Protein AF-A0A933UP41-F1 (afdb_monomer)

Foldseek 3Di:
DDPDDCVDPVNVVVLLVVLLVQLCVLVPDDPVLVVVVVVDPSVVSVCSNVVSVPDPDPCVSVVSVCCVPPPVVVVVVSVVVSVVVVVVVVVVVVVVVPPDPPDD

Secondary structure (DSSP, 8-state):
-----TTSHHHHHHHHHHHHHHHHHGGGS-HHHHTTSTTS-HHHHHHHHHHHHH---TTHHHHHHHIIIIIHHHHHHHHHHHHHHHHHHHHHHHHHHT------

Radius of gyration: 19.77 Å; Cα contacts (8 Å, |Δi|>4): 43; chains: 1; bounding box: 64×24×57 Å

Structure (mmCIF, N/CA/C/O backbone):
data_AF-A0A933UP41-F1
#
_entry.id   AF-A0A933UP41-F1
#
loop_
_atom_site.group_PDB
_atom_site.id
_atom_site.type_symbol
_atom_site.label_atom_id
_atom_site.label_alt_id
_atom_site.label_comp_id
_atom_site.label_asym_id
_atom_site.label_entity_id
_atom_site.label_seq_id
_atom_site.pdbx_PDB_ins_code
_atom_site.Cartn_x
_atom_site.Cartn_y
_atom_site.Cartn_z
_atom_site.occupancy
_atom_site.B_iso_or_equiv
_atom_site.auth_seq_id
_atom_site.auth_comp_id
_atom_site.auth_asym_id
_atom_site.auth_atom_id
_atom_site.pdbx_PDB_model_num
ATOM 1 N N . MET A 1 1 ? -2.587 -12.832 -28.072 1.00 52.19 1 MET A N 1
ATOM 2 C CA . MET A 1 1 ? -1.433 -11.907 -28.053 1.00 52.19 1 MET A CA 1
ATOM 3 C C . MET A 1 1 ? -1.112 -11.597 -26.601 1.00 52.19 1 MET A C 1
ATOM 5 O O . MET A 1 1 ? -2.021 -11.198 -25.883 1.00 52.19 1 MET A O 1
ATOM 9 N N . ALA A 1 2 ? 0.114 -11.861 -26.146 1.00 70.81 2 ALA A N 1
ATOM 10 C CA . ALA A 1 2 ? 0.542 -11.479 -24.800 1.00 70.81 2 ALA A CA 1
ATOM 11 C C . ALA A 1 2 ? 0.808 -9.968 -24.786 1.00 70.81 2 ALA A C 1
ATOM 13 O O . ALA A 1 2 ? 1.433 -9.463 -25.714 1.00 70.81 2 ALA A O 1
ATOM 14 N N . ARG A 1 3 ? 0.304 -9.250 -23.774 1.00 70.38 3 ARG A N 1
ATOM 15 C CA . ARG A 1 3 ? 0.383 -7.780 -23.712 1.00 70.38 3 ARG A CA 1
ATOM 16 C C . ARG A 1 3 ? 1.808 -7.232 -23.524 1.00 70.38 3 ARG A C 1
ATOM 18 O O . ARG A 1 3 ? 1.946 -6.031 -23.654 1.00 70.38 3 ARG A O 1
ATOM 25 N N . GLY A 1 4 ? 2.821 -8.072 -23.285 1.00 80.06 4 GLY A N 1
ATOM 26 C CA . GLY A 1 4 ? 4.180 -7.677 -22.878 1.00 80.06 4 GLY A CA 1
ATOM 27 C C . GLY A 1 4 ? 4.367 -7.795 -21.358 1.00 80.06 4 GLY A C 1
ATOM 28 O O . GLY A 1 4 ? 3.464 -8.279 -20.672 1.00 80.06 4 GLY A O 1
ATOM 29 N N . ASP A 1 5 ? 5.520 -7.383 -20.826 1.00 82.56 5 ASP A N 1
ATOM 3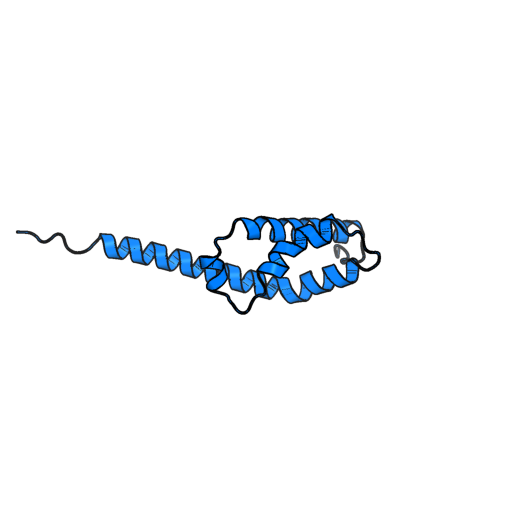0 C CA . ASP A 1 5 ? 5.783 -7.321 -19.379 1.00 82.56 5 ASP A CA 1
ATOM 31 C C . ASP A 1 5 ? 6.256 -5.920 -18.944 1.00 82.56 5 ASP A C 1
ATOM 33 O O . ASP A 1 5 ? 6.359 -5.007 -19.755 1.00 82.56 5 ASP A O 1
ATOM 37 N N . VAL A 1 6 ? 6.548 -5.732 -17.655 1.00 80.75 6 VAL A N 1
ATOM 38 C CA . VAL A 1 6 ? 6.951 -4.430 -17.081 1.00 80.75 6 VAL A CA 1
ATOM 39 C C . VAL A 1 6 ? 8.283 -3.873 -17.609 1.00 80.75 6 VAL A C 1
ATOM 41 O O . VAL A 1 6 ? 8.695 -2.801 -17.178 1.00 80.75 6 VAL A O 1
ATOM 44 N N . THR A 1 7 ? 8.988 -4.597 -18.482 1.00 82.25 7 THR A N 1
ATOM 45 C CA . THR A 1 7 ? 10.148 -4.078 -19.223 1.00 82.25 7 THR A CA 1
ATOM 46 C C . THR A 1 7 ? 9.737 -3.265 -20.454 1.00 82.25 7 THR A C 1
ATOM 48 O O . THR A 1 7 ? 10.541 -2.479 -20.952 1.00 82.25 7 THR A O 1
ATOM 51 N N . ASP A 1 8 ? 8.488 -3.395 -20.913 1.00 87.31 8 ASP A N 1
ATOM 52 C CA . ASP A 1 8 ? 7.884 -2.506 -21.904 1.00 87.31 8 ASP A CA 1
ATOM 53 C C . ASP A 1 8 ? 7.542 -1.155 -21.258 1.00 87.31 8 ASP A C 1
ATOM 55 O O . ASP A 1 8 ? 6.890 -1.105 -20.213 1.00 87.31 8 ASP A O 1
ATOM 59 N N . GLY A 1 9 ? 7.959 -0.054 -21.888 1.00 84.12 9 GLY A N 1
ATOM 60 C CA . GLY A 1 9 ? 7.788 1.296 -21.343 1.00 84.12 9 GLY A CA 1
ATOM 61 C C . GLY A 1 9 ? 6.328 1.702 -21.117 1.00 84.12 9 GLY A C 1
ATOM 62 O O . GLY A 1 9 ? 6.024 2.331 -20.106 1.00 84.12 9 GLY A O 1
ATOM 63 N N . LEU A 1 10 ? 5.406 1.296 -21.996 1.00 88.25 10 LEU A N 1
ATOM 64 C CA . LEU A 1 10 ? 3.984 1.625 -21.849 1.00 88.25 10 LEU A CA 1
ATOM 65 C C . LEU A 1 10 ? 3.349 0.840 -20.702 1.00 88.25 10 LEU A C 1
ATOM 67 O O . LEU A 1 10 ? 2.543 1.381 -19.943 1.00 88.25 10 LEU A O 1
ATOM 71 N N . ILE A 1 11 ? 3.711 -0.437 -20.563 1.00 88.12 11 ILE A N 1
ATOM 72 C CA . ILE A 1 11 ? 3.227 -1.274 -19.459 1.00 88.12 11 ILE A CA 1
ATOM 73 C C . ILE A 1 11 ? 3.814 -0.781 -18.143 1.00 88.12 11 ILE A C 1
ATOM 75 O O . ILE A 1 11 ? 3.088 -0.661 -17.159 1.00 88.12 11 ILE A O 1
ATOM 79 N N . TYR A 1 12 ? 5.104 -0.456 -18.129 1.00 85.00 12 TYR A N 1
ATOM 80 C CA . TYR A 1 12 ? 5.771 0.136 -16.982 1.00 85.00 12 TYR A CA 1
ATOM 81 C C . TYR A 1 12 ? 5.058 1.409 -16.514 1.00 85.00 12 TYR A C 1
ATOM 83 O O . TYR A 1 12 ? 4.690 1.495 -15.342 1.00 85.00 12 TYR A O 1
ATOM 91 N N . ASP A 1 13 ? 4.791 2.353 -17.420 1.00 85.88 13 ASP A N 1
ATOM 92 C CA . ASP A 1 13 ? 4.111 3.604 -17.082 1.00 85.88 13 ASP A CA 1
ATOM 93 C C . ASP A 1 13 ? 2.691 3.355 -16.563 1.00 85.88 13 ASP A C 1
ATOM 95 O O . ASP A 1 13 ? 2.301 3.912 -15.533 1.00 85.88 13 ASP A O 1
ATOM 99 N N . ALA A 1 14 ? 1.930 2.470 -17.215 1.00 90.19 14 ALA A N 1
ATOM 100 C CA . ALA A 1 14 ? 0.580 2.121 -16.782 1.00 90.19 14 ALA A CA 1
ATOM 101 C C . ALA A 1 14 ? 0.568 1.514 -15.372 1.00 90.19 14 ALA A C 1
ATOM 103 O O . ALA A 1 14 ? -0.230 1.920 -14.520 1.00 90.19 14 ALA A O 1
ATOM 104 N N . VAL A 1 15 ? 1.469 0.567 -15.095 1.00 87.94 15 VAL A N 1
ATOM 105 C CA . VAL A 1 15 ? 1.527 -0.066 -13.776 1.00 87.94 15 VAL A CA 1
ATOM 106 C C . VAL A 1 15 ? 2.048 0.909 -12.723 1.00 87.94 15 VAL A C 1
ATOM 108 O O . VAL A 1 15 ? 1.474 0.985 -11.639 1.00 87.94 15 VAL A O 1
ATOM 111 N N . ARG A 1 16 ? 3.060 1.722 -13.046 1.00 86.50 16 ARG A N 1
ATOM 112 C CA . ARG A 1 16 ? 3.573 2.767 -12.152 1.00 86.50 16 ARG A CA 1
ATOM 113 C C . ARG A 1 16 ? 2.464 3.726 -11.731 1.00 86.50 16 ARG A C 1
ATOM 115 O O . ARG A 1 16 ? 2.325 4.001 -10.539 1.00 86.50 16 ARG A O 1
ATOM 122 N N . MET A 1 17 ? 1.659 4.202 -12.681 1.00 90.12 17 MET A N 1
ATOM 123 C CA . MET A 1 17 ? 0.530 5.084 -12.381 1.00 90.12 17 MET A CA 1
ATOM 124 C C . MET A 1 17 ? -0.483 4.407 -11.461 1.00 90.12 17 MET A C 1
ATOM 126 O O . MET A 1 17 ? -0.877 4.995 -10.454 1.00 90.12 17 MET A O 1
ATOM 130 N N . ARG A 1 18 ? -0.830 3.141 -11.720 1.00 91.44 18 ARG A N 1
ATOM 131 C CA . ARG A 1 18 ? -1.757 2.397 -10.858 1.00 91.44 18 ARG A CA 1
ATOM 132 C C . ARG A 1 18 ? -1.215 2.198 -9.441 1.00 91.44 18 ARG A C 1
ATOM 134 O O . ARG A 1 18 ? -1.957 2.336 -8.472 1.00 91.44 18 ARG A O 1
ATOM 141 N N . THR A 1 19 ? 0.077 1.923 -9.292 1.00 88.25 19 THR A N 1
ATOM 142 C CA . THR A 1 19 ? 0.718 1.812 -7.975 1.00 88.25 19 THR A CA 1
ATOM 143 C C . THR A 1 19 ? 0.711 3.150 -7.225 1.00 88.25 19 THR A C 1
ATOM 145 O O . THR A 1 19 ? 0.496 3.176 -6.012 1.00 88.25 19 THR A O 1
ATOM 148 N N . MET A 1 20 ? 0.889 4.273 -7.928 1.00 88.88 20 MET A N 1
ATOM 149 C CA . MET A 1 20 ? 0.767 5.609 -7.335 1.00 88.88 20 MET A CA 1
ATOM 150 C C . MET A 1 20 ? -0.659 5.904 -6.854 1.00 88.88 20 MET A C 1
ATOM 152 O O . MET A 1 20 ? -0.823 6.441 -5.759 1.00 88.88 20 MET A O 1
ATOM 156 N N . GLU A 1 21 ? -1.678 5.527 -7.631 1.00 93.25 21 GLU A N 1
ATOM 157 C CA . GLU A 1 21 ? -3.088 5.664 -7.237 1.00 93.25 21 GLU A CA 1
ATOM 158 C C . GLU A 1 21 ? -3.402 4.884 -5.957 1.00 93.25 21 GLU A C 1
ATOM 160 O O . GLU A 1 21 ? -4.040 5.424 -5.057 1.00 93.25 21 GLU A O 1
ATOM 165 N N . ILE A 1 22 ? -2.911 3.645 -5.841 1.00 91.50 22 ILE A N 1
ATOM 166 C CA . ILE A 1 22 ? -3.097 2.814 -4.640 1.00 91.50 22 ILE A CA 1
ATOM 167 C C . ILE A 1 22 ? -2.486 3.497 -3.410 1.00 91.50 22 ILE A C 1
ATOM 169 O O . ILE A 1 22 ? -3.145 3.620 -2.376 1.00 91.50 22 ILE A O 1
ATOM 173 N N . GLY A 1 23 ? -1.242 3.976 -3.522 1.00 91.00 23 GLY A N 1
ATOM 174 C CA . GLY A 1 23 ? -0.570 4.676 -2.425 1.00 91.00 23 GLY A CA 1
ATOM 175 C C . GLY A 1 23 ? -1.307 5.946 -1.989 1.00 91.00 23 GLY A C 1
ATOM 176 O O . GLY A 1 23 ? -1.394 6.226 -0.794 1.00 91.00 23 GLY A O 1
ATOM 177 N N . GLU A 1 24 ? -1.877 6.693 -2.939 1.00 94.31 24 GLU A N 1
ATOM 178 C CA . GLU A 1 24 ? -2.681 7.880 -2.636 1.00 94.31 24 GLU A CA 1
ATOM 179 C C . GLU A 1 24 ? -4.017 7.520 -1.977 1.00 94.31 24 GLU A C 1
ATOM 181 O O . GLU A 1 24 ? -4.361 8.097 -0.948 1.00 94.31 24 GLU A O 1
ATOM 186 N N . ALA A 1 25 ? -4.739 6.528 -2.505 1.00 94.12 25 ALA A N 1
ATOM 187 C CA . ALA A 1 25 ? -6.021 6.088 -1.957 1.00 94.12 25 ALA A CA 1
ATOM 188 C C . ALA A 1 25 ? -5.897 5.645 -0.490 1.00 94.12 25 ALA A C 1
ATOM 190 O O . ALA A 1 25 ? -6.744 5.973 0.341 1.00 94.12 25 ALA A O 1
ATOM 191 N N . LEU A 1 26 ? -4.793 4.978 -0.137 1.00 92.31 26 LEU A N 1
ATOM 192 C CA . LEU A 1 26 ? -4.519 4.560 1.239 1.00 92.31 26 LEU A CA 1
ATOM 193 C C . LEU A 1 26 ? -4.375 5.726 2.226 1.00 92.31 26 LEU A C 1
ATOM 195 O O . LEU A 1 26 ? -4.555 5.525 3.430 1.00 92.31 26 LEU A O 1
ATOM 199 N N . LYS A 1 27 ? -4.075 6.950 1.774 1.00 92.00 27 LYS A N 1
ATOM 200 C CA . LYS A 1 27 ? -4.023 8.124 2.663 1.00 92.00 27 LYS A CA 1
ATOM 201 C C . LYS A 1 27 ? -5.400 8.492 3.218 1.00 92.00 27 LYS A C 1
ATOM 203 O O . LYS A 1 27 ? -5.458 9.008 4.328 1.00 92.00 27 LYS A O 1
ATOM 208 N N . ALA A 1 28 ? -6.474 8.177 2.494 1.00 94.44 28 ALA A N 1
ATOM 209 C CA . ALA A 1 28 ? -7.849 8.410 2.930 1.00 94.44 28 ALA A CA 1
ATOM 210 C C . ALA A 1 28 ? -8.398 7.303 3.849 1.00 94.44 28 ALA A C 1
ATOM 212 O O . ALA A 1 28 ? -9.452 7.482 4.455 1.00 94.44 28 ALA A O 1
ATOM 213 N N . VAL A 1 29 ? -7.707 6.162 3.965 1.00 94.38 29 VAL A N 1
ATOM 214 C CA . VAL A 1 29 ? -8.155 5.055 4.818 1.00 94.38 29 VAL A CA 1
ATOM 215 C C . VAL A 1 29 ? -7.865 5.382 6.292 1.00 94.38 29 VAL A C 1
ATOM 217 O O . VAL A 1 29 ? -6.701 5.671 6.615 1.00 94.38 29 VAL A O 1
ATOM 220 N N . PRO A 1 30 ? -8.879 5.312 7.184 1.00 95.06 30 PRO A N 1
ATOM 221 C CA . PRO A 1 30 ? -8.716 5.577 8.613 1.00 95.06 30 PRO A CA 1
ATOM 222 C C . PRO A 1 30 ? -7.628 4.713 9.257 1.00 95.06 30 PRO A C 1
ATOM 224 O O . PRO A 1 30 ? -7.486 3.528 8.941 1.00 95.06 30 PRO A O 1
ATOM 227 N N . SER A 1 31 ? -6.867 5.296 10.185 1.00 94.12 31 SER A N 1
ATOM 228 C CA . SER A 1 31 ? -5.802 4.602 10.922 1.00 94.12 31 SER A CA 1
ATOM 229 C C . SER A 1 31 ? -6.317 3.396 11.691 1.00 94.12 31 SER A C 1
ATOM 231 O O . SER A 1 31 ? -5.636 2.378 11.759 1.00 94.12 31 SER A O 1
ATOM 233 N N . GLU A 1 32 ? -7.524 3.500 12.233 1.00 94.88 32 GLU A N 1
ATOM 234 C CA . GLU A 1 32 ? -8.165 2.480 13.057 1.00 94.88 32 GLU A CA 1
ATOM 235 C C . GLU A 1 32 ? -8.463 1.236 12.221 1.00 94.88 32 GLU A C 1
ATOM 237 O O . GLU A 1 32 ? -8.279 0.118 12.692 1.00 94.88 32 GLU A O 1
ATOM 242 N N . LEU A 1 33 ? -8.857 1.431 10.958 1.00 95.44 33 LEU A N 1
ATOM 243 C CA . LEU A 1 33 ? -9.109 0.336 10.029 1.00 95.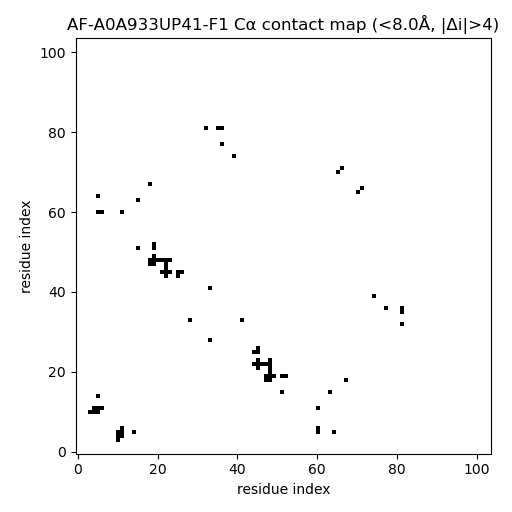44 33 LEU A CA 1
ATOM 244 C C . LEU A 1 33 ? -7.802 -0.330 9.588 1.00 95.44 33 LEU A C 1
ATOM 246 O O . LEU A 1 33 ? -7.713 -1.553 9.563 1.00 95.44 33 LEU A O 1
ATOM 250 N N . LEU A 1 34 ? -6.758 0.450 9.312 1.00 95.31 34 LEU A N 1
ATOM 251 C CA . LEU A 1 34 ? -5.439 -0.100 8.977 1.00 95.31 34 LEU A CA 1
ATOM 252 C C . LEU A 1 34 ? -4.812 -0.858 10.155 1.00 95.31 34 LEU A C 1
ATOM 254 O O . LEU A 1 34 ? -4.167 -1.883 9.958 1.00 95.31 34 LEU A O 1
ATOM 258 N N . ALA A 1 35 ? -5.051 -0.405 11.388 1.00 95.31 35 ALA A N 1
ATOM 259 C CA . ALA A 1 35 ? -4.590 -1.076 12.602 1.00 95.31 35 ALA A CA 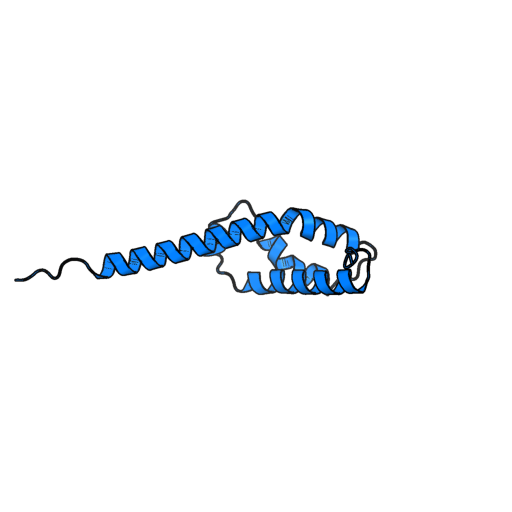1
ATOM 260 C C . ALA A 1 35 ? -5.203 -2.476 12.795 1.00 95.31 35 ALA A C 1
ATOM 262 O O . ALA A 1 35 ? -4.692 -3.257 13.595 1.00 95.31 35 ALA A O 1
ATOM 263 N N . THR A 1 36 ? -6.265 -2.817 12.056 1.00 96.19 36 THR A N 1
ATOM 264 C CA . THR A 1 36 ? -6.832 -4.174 12.045 1.00 96.19 36 THR A CA 1
ATOM 265 C C . THR A 1 36 ? -5.972 -5.186 11.286 1.00 96.19 36 THR A C 1
ATOM 267 O O . THR A 1 36 ? -6.159 -6.385 11.456 1.00 96.19 36 THR A O 1
ATOM 270 N N . GLU A 1 37 ? -5.005 -4.708 10.503 1.00 96.06 37 GLU A N 1
ATOM 271 C CA . GLU A 1 37 ? -4.096 -5.505 9.681 1.00 96.06 37 GLU A CA 1
ATOM 272 C C . GLU A 1 37 ? -2.636 -5.084 9.969 1.00 96.06 37 GLU A C 1
ATOM 274 O O . GLU A 1 37 ? -1.973 -4.500 9.110 1.00 96.06 37 GLU A O 1
ATOM 279 N N . PRO A 1 38 ? -2.126 -5.297 11.199 1.00 94.88 38 PRO A N 1
ATOM 280 C CA . PRO A 1 38 ? -0.876 -4.695 11.678 1.00 94.88 38 PRO A CA 1
ATOM 281 C C . PRO A 1 38 ? 0.395 -5.283 11.049 1.00 94.88 38 PRO A C 1
ATOM 283 O O . PRO A 1 38 ? 1.448 -4.652 11.113 1.00 94.88 38 PRO A O 1
ATOM 286 N N . ASP A 1 39 ? 0.303 -6.464 10.436 1.00 92.44 39 ASP A N 1
ATOM 287 C CA . ASP A 1 39 ? 1.443 -7.146 9.810 1.00 92.44 39 ASP A CA 1
ATOM 288 C C . ASP A 1 39 ? 1.922 -6.440 8.532 1.00 92.44 39 ASP A C 1
ATOM 290 O O . ASP A 1 39 ? 3.025 -6.696 8.044 1.00 92.44 39 ASP A O 1
ATOM 294 N N . LEU A 1 40 ? 1.102 -5.539 7.980 1.00 91.12 40 LEU A N 1
ATOM 295 C CA . LEU A 1 40 ? 1.436 -4.772 6.790 1.00 91.12 40 LEU A CA 1
ATOM 296 C C . LEU A 1 40 ? 2.056 -3.410 7.138 1.00 91.12 40 LEU A C 1
ATOM 298 O O . LEU A 1 40 ? 1.529 -2.670 7.974 1.00 91.12 40 LEU A O 1
ATOM 302 N N . PRO A 1 41 ? 3.136 -3.004 6.444 1.00 91.00 41 PRO A N 1
ATOM 303 C CA . PRO A 1 41 ? 3.824 -1.744 6.703 1.00 91.00 41 PRO A CA 1
ATOM 304 C C . PRO A 1 41 ? 3.080 -0.556 6.068 1.00 91.00 41 PRO A C 1
ATOM 306 O O . PRO A 1 41 ? 3.579 0.107 5.159 1.00 91.00 41 PRO A O 1
ATOM 309 N N . TRP A 1 42 ? 1.869 -0.244 6.538 1.00 92.44 42 TRP A N 1
ATOM 310 C CA . TRP A 1 42 ? 0.968 0.736 5.910 1.00 92.44 42 TRP A CA 1
ATOM 311 C C . TRP A 1 42 ? 1.590 2.103 5.633 1.00 92.44 42 TRP A C 1
ATOM 313 O O . TRP A 1 42 ? 1.289 2.726 4.615 1.00 92.44 42 TRP A O 1
ATOM 323 N N . LEU A 1 43 ? 2.467 2.580 6.518 1.00 90.25 43 LEU A N 1
ATOM 324 C CA . LEU A 1 43 ? 3.167 3.847 6.318 1.00 90.25 43 LEU A CA 1
ATOM 325 C C . LEU A 1 43 ? 4.060 3.814 5.070 1.00 90.25 43 LEU A C 1
ATOM 327 O O . LEU A 1 43 ? 4.127 4.798 4.334 1.00 90.25 43 LEU A O 1
ATOM 331 N N . GLU A 1 44 ? 4.734 2.696 4.824 1.00 86.19 44 GLU A N 1
ATOM 332 C CA . GLU A 1 44 ? 5.584 2.511 3.651 1.00 86.19 44 GLU A CA 1
ATOM 333 C C . GLU A 1 44 ? 4.736 2.415 2.386 1.00 86.19 44 GLU A C 1
ATOM 335 O O . GLU A 1 44 ? 5.030 3.102 1.408 1.00 86.19 44 GLU A O 1
ATOM 340 N N . VAL A 1 45 ? 3.619 1.682 2.443 1.00 88.38 45 VAL A N 1
ATOM 341 C CA . VAL A 1 45 ? 2.686 1.557 1.314 1.00 88.38 45 VAL A CA 1
ATOM 342 C C . VAL A 1 45 ? 2.078 2.916 0.932 1.00 88.38 45 VAL A C 1
ATOM 344 O O . VAL A 1 45 ? 2.032 3.263 -0.249 1.00 88.38 45 VAL A O 1
ATOM 347 N N . LYS A 1 46 ? 1.688 3.745 1.913 1.00 89.50 46 LYS A N 1
ATOM 348 C CA . LYS A 1 46 ? 1.204 5.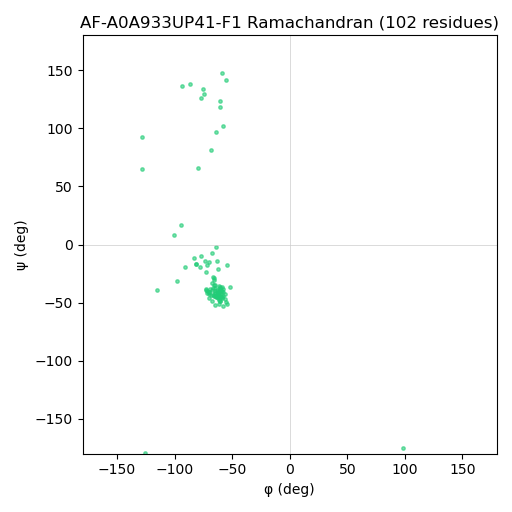123 1.675 1.00 89.50 46 LYS A CA 1
ATOM 349 C C . LYS A 1 46 ? 2.268 6.008 1.018 1.00 89.50 46 LYS A C 1
ATOM 351 O O . LYS A 1 46 ? 1.956 6.856 0.182 1.00 89.50 46 LYS A O 1
ATOM 356 N N . ARG A 1 47 ? 3.539 5.812 1.381 1.00 86.62 47 ARG A N 1
ATOM 357 C CA . ARG A 1 47 ? 4.681 6.567 0.837 1.00 86.62 47 ARG A CA 1
ATOM 358 C C . ARG A 1 47 ? 5.099 6.108 -0.562 1.00 86.62 47 ARG A C 1
ATOM 360 O O . ARG A 1 47 ? 5.888 6.809 -1.199 1.00 86.62 47 ARG A O 1
ATOM 367 N N . THR A 1 48 ? 4.569 4.995 -1.076 1.00 83.81 48 THR A N 1
ATOM 368 C CA . THR A 1 48 ? 4.902 4.470 -2.412 1.00 83.81 48 THR A CA 1
ATOM 369 C C . THR A 1 48 ? 4.651 5.493 -3.515 1.00 83.81 48 THR A C 1
ATOM 371 O O . THR A 1 48 ? 5.514 5.687 -4.370 1.00 83.81 48 THR A O 1
ATOM 374 N N . ARG A 1 49 ? 3.530 6.226 -3.466 1.00 85.62 49 ARG A N 1
ATOM 375 C CA . ARG A 1 49 ? 3.264 7.309 -4.424 1.00 85.62 49 ARG A CA 1
ATOM 376 C C . ARG A 1 49 ? 4.361 8.363 -4.387 1.00 85.62 49 ARG A C 1
ATOM 378 O O . ARG A 1 49 ? 4.912 8.701 -5.428 1.00 85.62 49 ARG A O 1
ATOM 385 N N .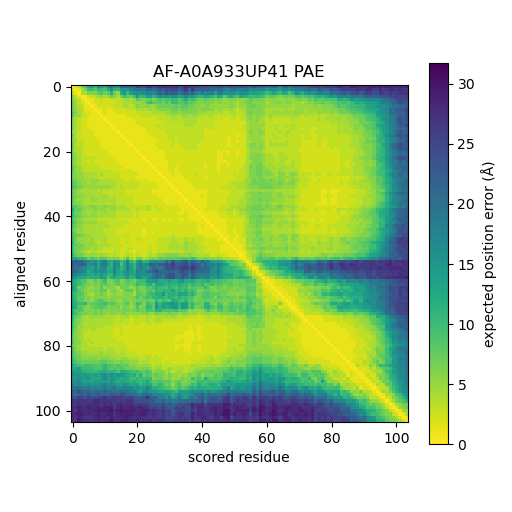 ASP A 1 50 ? 4.673 8.882 -3.203 1.00 83.81 50 ASP A N 1
ATOM 386 C CA . ASP A 1 50 ? 5.635 9.975 -3.057 1.00 83.81 50 ASP A CA 1
ATOM 387 C C . ASP A 1 50 ? 7.044 9.519 -3.470 1.00 83.81 50 ASP A C 1
ATOM 389 O O . ASP A 1 50 ? 7.824 10.305 -4.008 1.00 83.81 50 ASP A O 1
ATOM 393 N N . ARG A 1 51 ? 7.362 8.232 -3.285 1.00 80.25 51 ARG A N 1
ATOM 394 C CA . ARG A 1 51 ? 8.602 7.621 -3.770 1.00 80.25 51 ARG A CA 1
ATOM 395 C C . ARG A 1 51 ? 8.649 7.546 -5.296 1.00 80.25 51 ARG A C 1
ATOM 397 O O . ARG A 1 51 ? 9.660 7.953 -5.860 1.00 80.25 51 ARG A O 1
ATOM 404 N N . LEU A 1 52 ? 7.586 7.056 -5.935 1.00 80.31 52 LEU A N 1
ATOM 405 C CA . LEU A 1 52 ? 7.509 6.917 -7.392 1.00 80.31 52 LEU A CA 1
ATOM 406 C C . LEU A 1 52 ? 7.425 8.280 -8.092 1.00 80.31 52 LEU A C 1
ATOM 408 O O . LEU A 1 52 ? 8.053 8.459 -9.129 1.00 80.31 52 LEU A O 1
ATOM 412 N N . ALA A 1 53 ? 6.703 9.253 -7.529 1.00 81.38 53 ALA A N 1
ATOM 413 C CA . ALA A 1 53 ? 6.524 10.591 -8.100 1.00 81.38 53 ALA A CA 1
ATOM 414 C C . ALA A 1 53 ? 7.832 11.391 -8.183 1.00 81.38 53 ALA A C 1
ATOM 416 O O . ALA A 1 53 ? 8.069 12.077 -9.174 1.00 81.38 53 ALA A O 1
ATOM 417 N N . HIS A 1 54 ? 8.665 11.323 -7.140 1.00 76.56 54 HIS A N 1
ATOM 418 C CA . HIS A 1 54 ? 9.831 12.199 -7.007 1.00 76.56 54 HIS A CA 1
ATOM 419 C C . HIS A 1 54 ? 11.120 11.636 -7.600 1.00 76.56 54 HIS A C 1
ATOM 421 O O . HIS A 1 54 ? 12.068 12.392 -7.803 1.00 76.56 54 HIS A O 1
ATOM 427 N N . ARG A 1 55 ? 11.215 10.322 -7.817 1.00 59.78 55 ARG A N 1
ATOM 428 C CA . ARG A 1 55 ? 12.484 9.688 -8.169 1.00 59.78 55 ARG A CA 1
ATOM 429 C C . ARG A 1 55 ? 12.284 8.838 -9.411 1.00 59.78 55 ARG A C 1
ATOM 431 O O . ARG A 1 55 ? 11.894 7.695 -9.288 1.00 59.78 55 ARG A O 1
ATOM 438 N N . TYR A 1 56 ? 12.538 9.423 -10.583 1.00 58.19 56 TYR A N 1
ATOM 439 C CA . TYR A 1 56 ? 12.829 8.669 -11.805 1.00 58.19 56 TYR A CA 1
ATOM 440 C C . TYR A 1 56 ? 14.199 8.008 -11.614 1.00 58.19 56 TYR A C 1
ATOM 442 O O . TYR A 1 56 ? 15.227 8.565 -12.003 1.00 58.19 56 TYR A O 1
ATOM 450 N N . PHE A 1 57 ? 14.256 6.870 -10.927 1.00 56.69 57 PHE A N 1
ATOM 451 C CA . PHE A 1 57 ? 15.502 6.123 -10.826 1.00 56.69 57 PHE A CA 1
ATOM 452 C C . PHE A 1 57 ? 15.640 5.190 -12.021 1.00 56.69 57 PHE A C 1
ATOM 454 O O . PHE A 1 57 ? 14.732 4.446 -12.372 1.00 56.69 57 PHE A O 1
ATOM 461 N N . VAL A 1 58 ? 16.854 5.127 -12.564 1.00 54.59 58 VAL A N 1
ATOM 462 C CA . VAL A 1 58 ? 17.271 4.144 -13.579 1.00 54.59 58 VAL A CA 1
ATOM 463 C C . VAL A 1 58 ? 17.025 2.685 -13.120 1.00 54.59 58 VAL A C 1
ATOM 465 O O . VAL A 1 58 ? 16.929 1.788 -13.948 1.00 54.59 58 VAL A O 1
ATOM 468 N N . ASN A 1 59 ? 16.834 2.448 -11.812 1.00 57.81 59 ASN A N 1
ATOM 469 C CA . ASN A 1 59 ? 16.526 1.143 -11.209 1.00 57.81 59 ASN A CA 1
ATOM 470 C C . ASN A 1 59 ? 15.034 0.921 -10.855 1.00 57.81 59 ASN A C 1
ATOM 472 O O . ASN A 1 59 ? 14.712 -0.072 -10.194 1.00 57.81 59 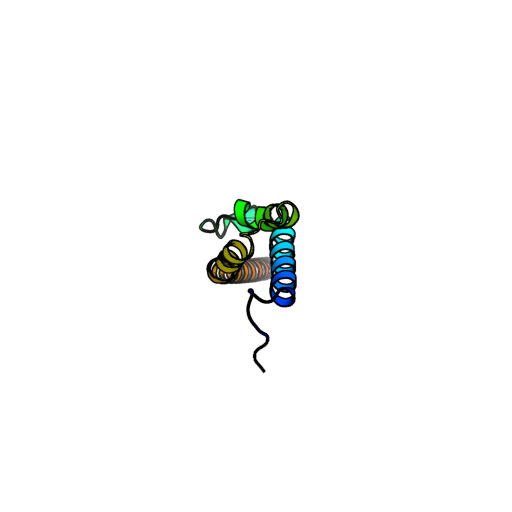ASN A O 1
ATOM 476 N N . ASP A 1 60 ? 14.112 1.807 -11.254 1.00 65.56 60 ASP A N 1
ATOM 477 C CA . ASP A 1 60 ? 12.706 1.731 -10.820 1.00 65.56 60 ASP A CA 1
ATOM 478 C C . ASP A 1 60 ? 11.956 0.500 -11.335 1.00 65.56 60 ASP A C 1
ATOM 480 O O . ASP A 1 60 ? 11.072 0.009 -10.639 1.00 65.56 60 ASP A O 1
ATOM 484 N N . VAL A 1 61 ? 12.318 -0.059 -12.494 1.00 67.75 61 VAL A N 1
ATOM 485 C CA . VAL A 1 61 ? 11.636 -1.250 -13.037 1.00 67.75 61 VAL A CA 1
ATOM 486 C C . VAL A 1 61 ? 11.738 -2.432 -12.071 1.00 67.75 61 VAL A C 1
ATOM 488 O O . VAL A 1 61 ? 10.750 -3.121 -11.832 1.00 67.75 61 VAL A O 1
ATOM 491 N N . MET A 1 62 ? 12.906 -2.649 -11.456 1.00 69.12 62 MET A N 1
ATOM 492 C CA . MET A 1 62 ? 13.108 -3.751 -10.505 1.00 69.12 62 MET A CA 1
ATOM 493 C C . MET A 1 62 ? 12.398 -3.499 -9.175 1.00 69.12 62 MET A C 1
ATOM 495 O O . MET A 1 62 ? 11.822 -4.426 -8.604 1.00 69.12 62 MET A O 1
ATOM 499 N N . TYR A 1 63 ? 12.398 -2.250 -8.704 1.00 70.12 63 TYR A N 1
ATOM 500 C CA . TYR A 1 63 ? 11.669 -1.870 -7.497 1.00 70.12 63 TYR A CA 1
ATOM 501 C C . TYR A 1 63 ? 10.158 -2.033 -7.696 1.00 70.12 63 TYR A C 1
ATOM 503 O O . TYR A 1 63 ? 9.515 -2.762 -6.942 1.00 70.12 63 TYR A O 1
ATOM 511 N N . LEU A 1 64 ? 9.615 -1.452 -8.766 1.00 73.56 64 LEU A N 1
ATOM 512 C CA . LEU A 1 64 ? 8.207 -1.548 -9.120 1.00 73.56 64 LEU A CA 1
ATOM 513 C C . LEU A 1 64 ? 7.792 -3.011 -9.315 1.00 73.56 64 LEU A C 1
ATOM 515 O O . LEU A 1 64 ? 6.805 -3.444 -8.732 1.00 73.56 64 LEU A O 1
ATOM 519 N N . ARG A 1 65 ? 8.585 -3.809 -10.043 1.00 72.44 65 ARG A N 1
ATOM 520 C CA . ARG A 1 65 ? 8.340 -5.247 -10.223 1.00 72.44 65 ARG A CA 1
ATOM 521 C C . ARG A 1 65 ? 8.291 -5.997 -8.894 1.00 72.44 65 ARG A C 1
ATOM 523 O O . ARG A 1 65 ? 7.437 -6.861 -8.734 1.00 72.44 65 ARG A O 1
ATOM 530 N N . SER A 1 66 ? 9.174 -5.679 -7.946 1.00 71.31 66 SER A N 1
ATOM 531 C CA . SER A 1 66 ? 9.148 -6.309 -6.622 1.00 71.31 66 SER A CA 1
ATOM 532 C C . SER A 1 66 ? 7.894 -5.938 -5.828 1.00 71.31 66 SER A C 1
ATOM 534 O O . SER A 1 66 ? 7.246 -6.836 -5.302 1.00 71.31 66 SER A O 1
ATOM 536 N N . THR A 1 67 ? 7.497 -4.662 -5.836 1.00 71.62 67 THR A N 1
ATOM 537 C CA . THR A 1 67 ? 6.279 -4.188 -5.169 1.00 71.62 67 THR A CA 1
ATOM 538 C C . THR A 1 67 ? 5.020 -4.796 -5.780 1.00 71.62 67 THR A C 1
ATOM 540 O O . THR A 1 67 ? 4.156 -5.274 -5.052 1.00 71.62 67 THR A O 1
ATOM 543 N N . ILE A 1 68 ? 4.926 -4.851 -7.114 1.00 72.50 68 ILE A N 1
ATOM 544 C CA . ILE A 1 68 ? 3.785 -5.469 -7.801 1.00 72.50 68 ILE A CA 1
ATOM 545 C C . ILE A 1 68 ? 3.683 -6.953 -7.448 1.00 72.50 68 ILE A C 1
ATOM 547 O O . ILE A 1 68 ? 2.613 -7.422 -7.089 1.00 72.50 68 ILE A O 1
ATOM 551 N N . LEU A 1 69 ? 4.782 -7.699 -7.585 1.00 67.81 69 LEU A N 1
ATOM 552 C CA . LEU A 1 69 ? 4.739 -9.162 -7.533 1.00 67.81 69 LEU A CA 1
ATOM 553 C C . LEU A 1 69 ? 4.720 -9.738 -6.116 1.00 67.81 69 LEU A C 1
ATOM 555 O O . LEU A 1 69 ? 4.457 -10.926 -5.969 1.00 67.81 69 LEU A O 1
ATOM 559 N N . ARG A 1 70 ? 5.080 -8.957 -5.094 1.00 71.69 70 ARG A N 1
ATOM 560 C CA . ARG A 1 70 ? 5.190 -9.460 -3.714 1.00 71.69 70 ARG A CA 1
ATOM 561 C C . ARG A 1 70 ? 4.178 -8.830 -2.773 1.00 71.69 70 ARG A C 1
ATOM 563 O O . ARG A 1 70 ? 3.629 -9.526 -1.924 1.00 71.69 70 ARG A O 1
ATOM 570 N N . ASP A 1 71 ? 3.928 -7.535 -2.930 1.00 79.00 71 ASP A N 1
ATOM 571 C CA . ASP A 1 71 ? 3.210 -6.780 -1.906 1.00 79.00 71 ASP A CA 1
ATOM 572 C C . ASP A 1 71 ? 1.722 -6.643 -2.245 1.00 79.00 71 ASP A C 1
ATOM 574 O O . ASP A 1 71 ? 0.891 -6.630 -1.336 1.00 79.00 71 ASP A O 1
ATOM 578 N N . LEU A 1 72 ? 1.362 -6.583 -3.537 1.00 85.38 72 LEU A N 1
ATOM 579 C CA . LEU A 1 72 ? -0.025 -6.346 -3.955 1.00 85.38 72 LEU A CA 1
ATOM 580 C C . LEU A 1 72 ? -0.991 -7.436 -3.493 1.00 85.38 72 LEU A C 1
ATOM 582 O O . LEU A 1 72 ? -2.024 -7.083 -2.935 1.00 85.38 72 LEU A O 1
ATOM 586 N N . ASP A 1 73 ? -0.652 -8.718 -3.646 1.00 88.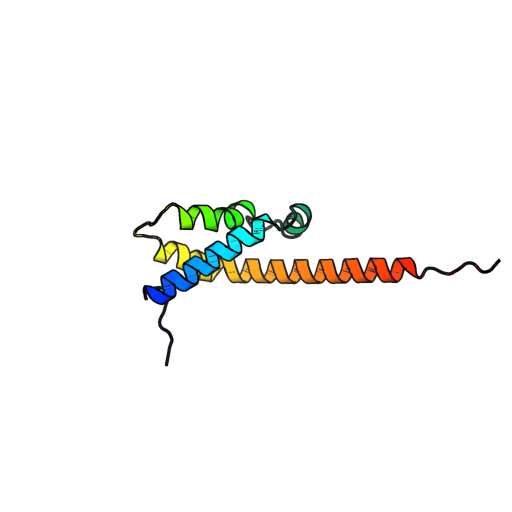12 73 ASP A N 1
ATOM 587 C CA . ASP A 1 73 ? -1.529 -9.824 -3.225 1.00 88.12 73 ASP A CA 1
ATOM 588 C C . ASP A 1 73 ? -1.828 -9.757 -1.718 1.00 88.12 73 ASP A C 1
ATOM 590 O O . ASP A 1 73 ? -2.958 -9.968 -1.270 1.00 88.12 73 ASP A O 1
ATOM 594 N N . THR A 1 74 ? -0.816 -9.407 -0.919 1.00 90.19 74 THR A N 1
ATOM 595 C CA . THR A 1 74 ? -0.960 -9.293 0.537 1.00 90.19 74 THR A CA 1
ATOM 596 C C . THR A 1 74 ? -1.813 -8.078 0.911 1.00 90.19 74 THR A C 1
ATOM 598 O O . THR A 1 74 ? -2.681 -8.177 1.783 1.00 90.19 74 THR A O 1
ATOM 601 N N . ILE A 1 75 ? -1.616 -6.944 0.227 1.00 90.75 75 ILE A N 1
ATOM 602 C CA . ILE A 1 75 ? -2.422 -5.729 0.407 1.00 90.75 75 ILE A CA 1
ATOM 603 C C . ILE A 1 75 ? -3.878 -5.980 -0.004 1.00 90.75 75 ILE A C 1
ATOM 605 O O . ILE A 1 75 ? -4.789 -5.603 0.732 1.00 90.75 75 ILE A O 1
ATOM 609 N N . GLU A 1 76 ? -4.117 -6.637 -1.139 1.00 92.81 76 GLU A N 1
ATOM 610 C CA . GLU A 1 76 ? -5.458 -6.982 -1.614 1.00 92.81 76 GLU A CA 1
ATOM 611 C C . GLU A 1 76 ? -6.176 -7.880 -0.604 1.00 92.81 76 GLU A C 1
ATOM 613 O O . GLU A 1 76 ? -7.297 -7.577 -0.190 1.00 92.81 76 GLU A O 1
ATOM 618 N N . ALA A 1 77 ? -5.510 -8.938 -0.134 1.00 94.62 77 ALA A N 1
ATOM 619 C CA . ALA A 1 77 ? -6.077 -9.838 0.861 1.00 94.62 77 ALA A CA 1
ATOM 620 C C . ALA A 1 77 ? -6.459 -9.104 2.160 1.00 94.62 77 ALA A C 1
ATOM 622 O O . ALA A 1 77 ? -7.519 -9.377 2.729 1.00 94.62 77 ALA A O 1
ATOM 623 N N . ALA A 1 78 ? -5.631 -8.160 2.616 1.00 95.06 78 ALA A N 1
ATOM 624 C CA . ALA A 1 78 ? -5.931 -7.327 3.778 1.00 95.06 78 ALA A CA 1
ATOM 625 C C . ALA A 1 78 ? -7.137 -6.410 3.536 1.00 95.06 78 ALA A C 1
ATOM 627 O O . ALA A 1 78 ? -8.036 -6.340 4.371 1.00 95.06 78 ALA A O 1
ATOM 628 N N . VAL A 1 79 ? -7.219 -5.756 2.374 1.00 94.50 79 VAL A N 1
ATOM 629 C CA . VAL A 1 79 ? -8.369 -4.906 2.018 1.00 94.50 79 VAL A CA 1
ATOM 630 C C . VAL A 1 79 ? -9.665 -5.719 1.972 1.00 94.50 79 VAL A C 1
ATOM 632 O O . VAL A 1 79 ? -10.683 -5.273 2.499 1.00 94.50 79 VAL A O 1
ATOM 635 N N . VAL A 1 80 ? -9.638 -6.937 1.423 1.00 96.31 80 VAL A N 1
ATOM 636 C CA . VAL A 1 80 ? -10.803 -7.838 1.412 1.00 96.31 80 VAL A CA 1
ATOM 637 C C . VAL A 1 80 ? -11.246 -8.201 2.834 1.00 96.31 80 VAL A C 1
ATOM 639 O O . VAL A 1 80 ? -12.446 -8.228 3.115 1.00 96.31 80 VAL A O 1
ATOM 642 N N . ARG A 1 81 ? -10.309 -8.454 3.756 1.00 96.69 81 ARG A N 1
ATOM 643 C CA . ARG A 1 81 ? -10.634 -8.705 5.172 1.00 96.69 81 ARG A CA 1
ATOM 644 C C . ARG A 1 81 ? -11.230 -7.471 5.850 1.00 96.69 81 ARG A C 1
ATOM 646 O O . ARG A 1 81 ? -12.265 -7.597 6.503 1.00 96.69 81 ARG A O 1
ATOM 653 N N . MET A 1 82 ? -10.655 -6.289 5.625 1.00 95.75 82 MET A N 1
ATOM 654 C CA . MET A 1 82 ? -11.196 -5.017 6.121 1.00 95.75 82 MET A CA 1
ATOM 655 C C . MET A 1 82 ? -12.629 -4.771 5.622 1.00 95.75 82 MET A C 1
ATOM 657 O O . MET A 1 82 ? -13.499 -4.405 6.408 1.00 95.75 82 MET A O 1
ATOM 661 N N . GLN A 1 83 ? -12.906 -5.017 4.337 1.00 95.19 83 GLN A N 1
ATOM 662 C CA . GLN A 1 83 ? -14.249 -4.876 3.761 1.00 95.19 83 GLN A CA 1
ATOM 663 C C . GLN A 1 83 ? -15.263 -5.828 4.398 1.00 95.19 83 GLN A C 1
ATOM 665 O O . GLN A 1 83 ? -16.385 -5.419 4.692 1.00 95.19 83 GLN A O 1
ATOM 670 N N . ARG A 1 84 ? -14.877 -7.091 4.626 1.00 95.62 84 ARG A N 1
ATOM 671 C CA . ARG A 1 84 ? -15.736 -8.069 5.312 1.00 95.62 84 ARG A CA 1
ATOM 672 C C . ARG A 1 84 ? -16.059 -7.617 6.728 1.00 95.62 84 ARG A C 1
ATOM 674 O O . ARG A 1 84 ? -17.232 -7.569 7.074 1.00 95.62 84 ARG A O 1
ATOM 681 N N . ARG A 1 85 ? -15.041 -7.200 7.487 1.00 93.25 85 ARG A N 1
ATOM 682 C CA . ARG A 1 85 ? -15.207 -6.689 8.851 1.00 93.25 85 ARG A CA 1
ATOM 683 C C . ARG A 1 85 ? -16.188 -5.522 8.907 1.00 93.25 85 ARG A C 1
ATOM 685 O O . ARG A 1 85 ? -17.121 -5.565 9.693 1.00 93.25 85 ARG A O 1
ATOM 692 N N . LEU A 1 86 ? -16.021 -4.527 8.034 1.00 92.69 86 LEU A N 1
ATOM 693 C CA . LEU A 1 86 ? -16.957 -3.403 7.954 1.00 92.69 86 LEU A CA 1
ATOM 694 C C . LEU A 1 86 ? -18.379 -3.883 7.642 1.00 92.69 86 LEU A C 1
ATOM 696 O O . LEU A 1 86 ? -19.324 -3.452 8.288 1.00 92.69 86 LEU A O 1
ATOM 700 N N . GLY A 1 87 ? -18.545 -4.800 6.687 1.00 90.88 87 GLY A N 1
ATOM 701 C CA . GLY A 1 87 ? -19.858 -5.365 6.373 1.00 90.88 87 GLY A CA 1
ATOM 702 C C . GLY A 1 87 ? -20.506 -6.097 7.552 1.00 90.88 87 GLY A C 1
ATOM 703 O O . GLY A 1 87 ? -21.719 -6.008 7.727 1.00 90.88 87 GLY A O 1
ATOM 704 N N . ASP A 1 88 ? -19.721 -6.809 8.355 1.00 89.56 88 ASP A N 1
ATOM 705 C CA . ASP A 1 88 ? -20.212 -7.523 9.536 1.00 89.56 88 ASP A CA 1
ATOM 706 C C . ASP A 1 88 ? -20.566 -6.558 10.677 1.00 89.56 88 ASP A C 1
ATOM 708 O O . ASP A 1 88 ? -21.615 -6.719 11.300 1.00 89.56 88 ASP A O 1
ATOM 712 N N . ASP A 1 89 ? -19.763 -5.509 10.882 1.00 84.75 89 ASP A N 1
ATOM 713 C CA . ASP A 1 89 ? -20.031 -4.451 11.862 1.00 84.75 89 ASP A CA 1
ATOM 714 C C . ASP A 1 89 ? -21.338 -3.701 11.531 1.00 84.75 89 ASP A C 1
ATOM 716 O O . ASP A 1 89 ? -22.152 -3.457 12.424 1.00 84.75 89 ASP A O 1
ATOM 720 N N . LEU A 1 90 ? -21.594 -3.399 10.248 1.00 80.44 90 LEU A N 1
ATOM 721 C CA . LEU A 1 90 ? -22.862 -2.794 9.814 1.00 80.44 90 LEU A CA 1
ATOM 722 C C . LEU A 1 90 ? -24.066 -3.713 10.090 1.00 80.44 90 LEU A C 1
ATOM 724 O O . LEU A 1 90 ? -25.078 -3.252 10.613 1.00 80.44 90 LEU A O 1
ATOM 728 N N . ARG A 1 91 ? -23.958 -5.017 9.798 1.00 81.88 91 ARG A N 1
ATOM 729 C CA . ARG A 1 91 ? -25.039 -5.991 10.065 1.00 81.88 91 ARG A CA 1
ATOM 730 C C . ARG A 1 91 ? -25.314 -6.169 11.559 1.00 81.88 91 ARG A C 1
ATOM 732 O O . ARG A 1 91 ? -26.459 -6.391 11.962 1.00 81.88 91 ARG A O 1
ATOM 739 N N . ALA A 1 92 ? -24.271 -6.098 12.384 1.00 76.12 92 ALA A N 1
ATOM 740 C CA . ALA A 1 92 ? -24.399 -6.178 13.833 1.00 76.12 92 ALA A CA 1
ATOM 741 C C . ALA A 1 92 ? -25.126 -4.950 14.414 1.00 76.12 92 ALA A C 1
ATOM 743 O O . ALA A 1 92 ? -25.974 -5.120 15.293 1.00 76.12 92 ALA A O 1
ATOM 744 N N . ASP A 1 93 ? -24.859 -3.742 13.897 1.00 72.94 93 ASP A N 1
ATOM 745 C CA . ASP A 1 93 ? -25.566 -2.510 14.297 1.00 72.94 93 ASP A CA 1
ATOM 746 C C . ASP A 1 93 ? -27.057 -2.548 13.914 1.00 72.94 93 ASP A C 1
ATOM 748 O O . ASP A 1 93 ? -27.923 -2.182 14.711 1.00 72.94 93 ASP A O 1
ATOM 752 N N . GLU A 1 94 ? -27.379 -3.073 12.727 1.00 72.50 94 GLU A N 1
ATOM 753 C CA . GLU A 1 94 ? -28.763 -3.261 12.265 1.00 72.50 94 GLU A CA 1
ATOM 754 C C . GLU A 1 94 ? -29.536 -4.247 13.156 1.00 72.50 94 GLU A C 1
ATOM 756 O O . GLU A 1 94 ? -30.641 -3.946 13.606 1.00 72.50 94 GLU A O 1
ATOM 761 N N . THR A 1 95 ? -28.922 -5.383 13.502 1.00 69.62 95 THR A N 1
ATOM 762 C CA . THR A 1 95 ? -29.542 -6.403 14.370 1.00 69.62 95 THR A CA 1
ATOM 763 C C . THR A 1 95 ? -29.736 -5.896 15.809 1.00 69.62 95 THR A C 1
ATOM 765 O O . THR A 1 95 ? -30.708 -6.254 16.475 1.00 69.62 95 THR A O 1
ATOM 768 N N . GLY A 1 96 ? -28.839 -5.035 16.306 1.00 60.66 96 GLY A N 1
ATOM 769 C CA . GLY A 1 96 ? -28.938 -4.432 17.641 1.00 60.66 96 GLY A CA 1
ATOM 770 C C . GLY A 1 96 ? -30.033 -3.365 17.777 1.00 60.66 96 GLY A C 1
ATOM 771 O O . GLY A 1 96 ? -30.527 -3.133 18.883 1.00 60.66 96 GLY A O 1
ATOM 772 N N . ARG A 1 97 ? -30.452 -2.739 16.669 1.00 59.78 97 ARG A N 1
ATOM 773 C CA . ARG A 1 97 ? -31.518 -1.720 16.641 1.00 59.78 97 ARG A CA 1
ATOM 774 C C . ARG A 1 97 ? -32.935 -2.298 16.725 1.00 59.78 97 ARG A C 1
ATOM 776 O O . A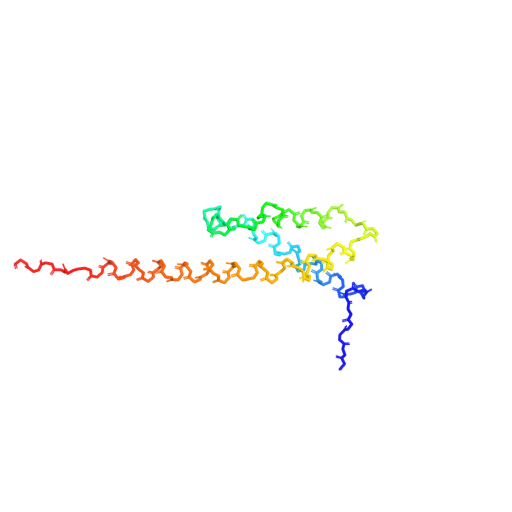RG A 1 97 ? -33.846 -1.569 17.109 1.00 59.78 97 ARG A O 1
ATOM 783 N N . GLU A 1 98 ? -33.119 -3.583 16.424 1.00 57.78 98 GLU A N 1
ATOM 784 C CA . GLU A 1 98 ? -34.424 -4.273 16.429 1.00 57.78 98 GLU A CA 1
ATOM 785 C C . GLU A 1 98 ? -34.747 -5.002 1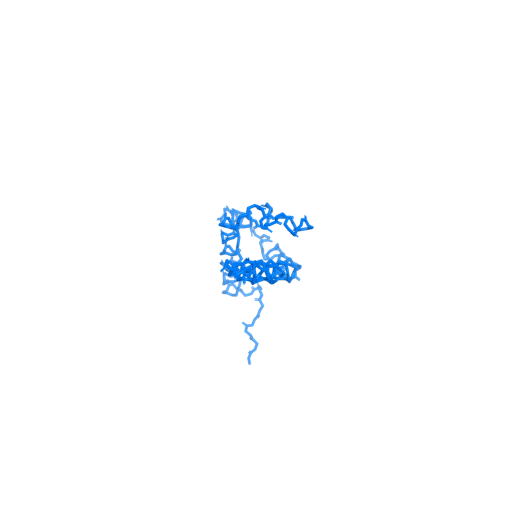7.758 1.00 57.78 98 GLU A C 1
ATOM 787 O O . GLU A 1 98 ? -35.639 -5.849 17.821 1.00 57.78 98 GLU A O 1
ATOM 792 N N . GLY A 1 99 ? -34.049 -4.675 18.855 1.00 53.69 99 GLY A N 1
ATOM 793 C CA . GLY A 1 99 ? -34.326 -5.226 20.191 1.00 53.69 99 GLY A CA 1
ATOM 794 C C . GLY A 1 99 ? -35.758 -4.937 20.689 1.00 53.69 99 GLY A C 1
ATOM 795 O O . GLY A 1 99 ? -36.325 -3.891 20.369 1.00 53.69 99 GLY A O 1
ATOM 796 N N . PRO A 1 100 ? -36.372 -5.844 21.480 1.00 54.12 100 PRO A N 1
ATOM 797 C CA . PRO A 1 100 ? -37.823 -5.951 21.612 1.00 54.12 100 PRO A CA 1
ATOM 798 C C . PRO A 1 100 ? -38.450 -4.665 22.150 1.00 54.12 100 PRO A C 1
ATOM 800 O O . PRO A 1 100 ? -38.136 -4.218 23.256 1.00 54.12 100 PRO A O 1
ATOM 803 N N . THR A 1 101 ? -39.400 -4.110 21.388 1.00 58.81 101 THR A N 1
ATOM 804 C CA . THR A 1 101 ? -40.339 -3.107 21.893 1.00 58.81 101 THR A CA 1
ATOM 805 C C . THR A 1 101 ? -41.075 -3.737 23.069 1.00 58.81 101 THR A C 1
ATOM 807 O O . THR A 1 101 ? -41.934 -4.599 22.899 1.00 58.81 101 THR A O 1
ATOM 810 N N . ARG A 1 102 ? -40.668 -3.368 24.283 1.00 53.31 102 ARG A N 1
ATOM 811 C CA . ARG A 1 102 ? -41.293 -3.816 25.523 1.00 53.31 102 ARG A CA 1
ATOM 812 C C . ARG A 1 102 ? -42.719 -3.267 25.536 1.00 53.31 102 ARG A C 1
ATOM 814 O O . ARG A 1 102 ? -42.921 -2.104 25.868 1.00 53.31 102 ARG A O 1
ATOM 821 N N . SER A 1 103 ? -43.683 -4.083 25.115 1.00 51.88 103 SER A N 1
ATOM 822 C CA . SER A 1 103 ? -45.102 -3.802 25.317 1.00 51.88 103 SER A CA 1
ATOM 823 C C . SER A 1 103 ? -45.359 -3.726 26.820 1.00 51.88 103 SER A C 1
ATOM 825 O O . SER A 1 103 ? -45.075 -4.679 27.550 1.00 51.88 103 SER A O 1
ATOM 827 N N . VAL A 1 104 ? -45.797 -2.546 27.256 1.00 59.09 104 VAL A N 1
ATOM 828 C CA . VAL A 1 104 ? -46.330 -2.258 28.594 1.00 59.09 104 VAL A CA 1
ATOM 829 C C . VAL A 1 104 ? -47.761 -2.768 28.673 1.00 59.09 104 VAL A C 1
ATOM 831 O O . VAL A 1 104 ? -48.470 -2.638 27.649 1.00 59.09 104 VAL A O 1
#

pLDDT: mean 81.73, std 13.16, range [51.88, 96.69]

Mean predicted aligned error: 8.43 Å

Sequence (104 aa):
MARGDVTDGLIYDAVRMRTMEIGEALKAVPSELLATEPDLPWLEVKRTRDRLAHRYFVNDVMYLRSTILRDLDTIEAAVVRMQRRLGDDLRADETGREGPTRSV

Nearest PDB structures (foldseek):
  3clc-assembly1_D  TM=2.843E-01  e=1.407E+00  unclassified
  8dtq-assembly1_B  TM=2.964E-01  e=3.084E+00  Staphylococcus aureus
  3g5g-assembly5_I  TM=2.757E-01  e=3.479E+00  Enterobacter sp. RFL1396

Solvent-accessible surface area (backbone atoms only — not comparable to full-atom values): 6180 Å² total; per-residue (Å²): 134,83,93,75,53,65,86,39,69,68,50,32,51,54,52,51,52,52,51,31,51,52,11,52,56,50,68,75,53,58,67,73,65,52,62,75,48,68,93,52,65,58,72,60,49,37,42,42,21,64,52,58,74,73,48,91,48,99,62,42,60,64,53,52,50,49,46,58,77,62,46,44,67,57,52,49,54,48,50,55,50,52,52,49,49,53,54,51,53,53,53,50,54,57,61,63,71,69,60,78,81,79,82,128